Protein AF-A0A918DRU0-F1 (afdb_monomer)

pLDDT: mean 83.42, std 14.54, range [35.47, 97.31]

Solvent-accessible surface area (backbone atoms only — not comparable to full-atom values): 5566 Å² total; per-residue (Å²): 135,83,91,74,82,82,70,56,64,84,82,76,49,55,68,67,58,52,52,48,53,50,52,50,50,50,61,58,46,71,74,54,73,76,41,70,63,58,57,49,47,47,47,69,37,46,61,85,33,73,88,52,60,66,73,59,35,46,53,30,50,52,53,39,51,50,55,37,38,78,67,69,74,48,79,87,62,96,66,53,69,50,67,77,61,70,59,85,132

Foldseek 3Di:
DDPDDPDDCPRPADPVNVVVVVVVVVVVVVVDCPPVVLVVLCCVQQVVCVPPDLLSNLVSVLVSVVVCVVVVVDDADPDGSCVVSVHDD

Structure (mmCIF, N/CA/C/O backbone):
data_AF-A0A918DRU0-F1
#
_entry.id   AF-A0A918DRU0-F1
#
loop_
_atom_site.group_PDB
_atom_site.id
_atom_site.type_symbol
_atom_site.label_atom_id
_atom_site.label_alt_id
_atom_site.label_comp_id
_atom_site.label_asym_id
_atom_site.label_entity_id
_atom_site.label_seq_id
_atom_site.pdbx_PDB_ins_code
_atom_site.Cartn_x
_atom_site.Cartn_y
_atom_site.Cartn_z
_atom_site.occupancy
_atom_site.B_iso_or_equiv
_atom_site.auth_seq_id
_atom_site.auth_comp_id
_atom_site.auth_asym_id
_atom_site.auth_atom_id
_atom_site.pdbx_PDB_model_num
ATOM 1 N N . MET A 1 1 ? 40.666 16.603 -13.322 1.00 35.47 1 MET A N 1
ATOM 2 C CA . MET A 1 1 ? 39.621 16.362 -14.337 1.00 35.47 1 MET A CA 1
ATOM 3 C C . MET A 1 1 ? 39.407 14.863 -14.403 1.00 35.47 1 MET A C 1
ATOM 5 O O . MET A 1 1 ? 40.376 14.146 -14.610 1.00 35.47 1 MET A O 1
ATOM 9 N N . GLY A 1 2 ? 38.211 14.405 -14.027 1.00 48.81 2 GLY A N 1
ATOM 10 C CA . GLY A 1 2 ? 37.930 12.999 -13.734 1.00 48.81 2 GLY A CA 1
ATOM 11 C C . GLY A 1 2 ? 37.866 12.145 -14.994 1.00 48.81 2 GLY A C 1
ATOM 12 O O . GLY A 1 2 ? 37.177 12.489 -15.948 1.00 48.81 2 GLY A O 1
ATOM 13 N N . SER A 1 3 ? 38.576 11.025 -14.973 1.00 54.59 3 SER A N 1
ATOM 14 C CA . SER A 1 3 ? 38.568 9.969 -15.983 1.00 54.59 3 SER A CA 1
ATOM 15 C C . SER A 1 3 ? 37.264 9.161 -15.933 1.00 54.59 3 SER A C 1
ATOM 17 O O . SER A 1 3 ? 37.272 7.971 -15.627 1.00 54.59 3 SER A O 1
ATOM 19 N N . ALA A 1 4 ? 36.126 9.811 -16.167 1.00 63.12 4 ALA A N 1
ATOM 20 C CA . ALA A 1 4 ? 34.852 9.124 -16.333 1.00 63.12 4 ALA A CA 1
ATOM 21 C C . ALA A 1 4 ? 34.730 8.672 -17.794 1.00 63.12 4 ALA A C 1
ATOM 23 O O . ALA A 1 4 ? 34.522 9.489 -18.689 1.00 63.12 4 ALA A O 1
ATOM 24 N N . HIS A 1 5 ? 34.886 7.372 -18.033 1.00 57.06 5 HIS A N 1
ATOM 25 C CA . HIS A 1 5 ? 34.631 6.754 -19.329 1.00 57.06 5 HIS A CA 1
ATOM 26 C C . HIS A 1 5 ? 33.120 6.518 -19.446 1.00 57.06 5 HIS A C 1
ATOM 28 O O . HIS A 1 5 ? 32.592 5.543 -18.917 1.00 57.06 5 HIS A O 1
ATOM 34 N N . TRP A 1 6 ? 32.404 7.468 -20.046 1.00 60.75 6 TRP A N 1
ATOM 35 C CA . TRP A 1 6 ? 31.006 7.264 -20.419 1.00 60.75 6 TRP A CA 1
ATOM 36 C C . TRP A 1 6 ? 31.021 6.368 -21.645 1.00 60.75 6 TRP A C 1
ATOM 38 O O . TRP A 1 6 ? 31.257 6.833 -22.756 1.00 60.75 6 TRP A O 1
ATOM 48 N N . SER A 1 7 ? 30.877 5.069 -21.427 1.00 60.25 7 SER A N 1
ATOM 49 C CA . SER A 1 7 ? 30.798 4.122 -22.524 1.00 60.25 7 SER A CA 1
ATOM 50 C C . SER A 1 7 ? 29.561 4.392 -23.368 1.00 60.25 7 SER A C 1
ATOM 52 O O . SER A 1 7 ? 28.483 4.649 -22.823 1.00 60.25 7 SER A O 1
ATOM 54 N N . SER A 1 8 ? 29.703 4.305 -24.691 1.00 59.88 8 SER A N 1
ATOM 55 C CA . SER A 1 8 ? 28.529 4.290 -25.556 1.00 59.88 8 SER A CA 1
ATOM 56 C C . SER A 1 8 ? 27.721 3.028 -25.218 1.00 59.88 8 SER A C 1
ATOM 58 O O . SER A 1 8 ? 28.313 1.948 -25.164 1.00 59.88 8 SER A O 1
ATOM 60 N N . PRO A 1 9 ? 26.404 3.103 -24.942 1.00 59.00 9 PRO A N 1
ATOM 61 C CA . PRO A 1 9 ? 25.607 1.939 -24.531 1.00 59.00 9 PRO A CA 1
ATOM 62 C C . PRO A 1 9 ? 25.724 0.750 -25.495 1.00 59.00 9 PRO A C 1
ATOM 64 O O . PRO A 1 9 ? 25.683 -0.403 -25.073 1.00 59.00 9 PRO A O 1
ATOM 67 N N . GLU A 1 10 ? 25.938 1.059 -26.773 1.00 62.66 10 GLU A N 1
ATOM 68 C CA . GLU A 1 10 ? 26.134 0.123 -27.883 1.00 62.66 10 GLU A CA 1
ATOM 69 C C . GLU A 1 10 ? 27.440 -0.685 -27.767 1.00 62.66 10 GLU A C 1
ATOM 71 O O . GLU A 1 10 ? 27.537 -1.785 -28.299 1.00 62.66 10 GLU A O 1
ATOM 76 N N . GLU A 1 11 ? 28.438 -0.153 -27.055 1.00 65.44 11 GLU A N 1
ATOM 77 C CA . GLU A 1 11 ? 29.763 -0.756 -26.865 1.00 65.44 11 GLU A CA 1
ATOM 78 C C . GLU A 1 11 ? 29.867 -1.583 -25.572 1.00 65.44 11 GLU A C 1
ATOM 80 O O . GLU A 1 11 ? 30.834 -2.324 -25.401 1.00 65.44 11 GLU A O 1
ATOM 85 N N . VAL A 1 12 ? 28.902 -1.465 -24.647 1.00 65.69 12 VAL A N 1
ATOM 86 C CA . VAL A 1 12 ? 28.998 -2.059 -23.295 1.00 65.69 12 VAL A CA 1
ATOM 87 C C . VAL A 1 12 ? 27.861 -3.000 -22.937 1.00 65.69 12 VAL A C 1
ATOM 89 O O . VAL A 1 12 ? 28.063 -3.894 -22.113 1.00 65.69 12 VAL A O 1
ATOM 92 N N . VAL A 1 13 ? 26.685 -2.857 -23.549 1.00 65.62 13 VAL A N 1
ATOM 93 C CA . VAL A 1 13 ? 25.554 -3.739 -23.258 1.00 65.62 13 VAL A CA 1
ATOM 94 C C . VAL A 1 13 ? 25.135 -4.463 -24.525 1.00 65.62 13 VAL A C 1
ATOM 96 O O . VAL A 1 13 ? 24.553 -3.882 -25.437 1.00 65.62 13 VAL A O 1
ATOM 99 N N . ASP A 1 14 ? 25.425 -5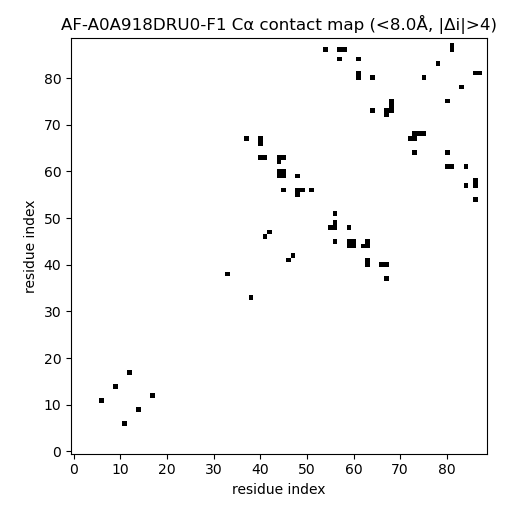.762 -24.550 1.00 82.06 14 ASP A N 1
ATOM 100 C CA . ASP A 1 14 ? 24.955 -6.670 -25.587 1.0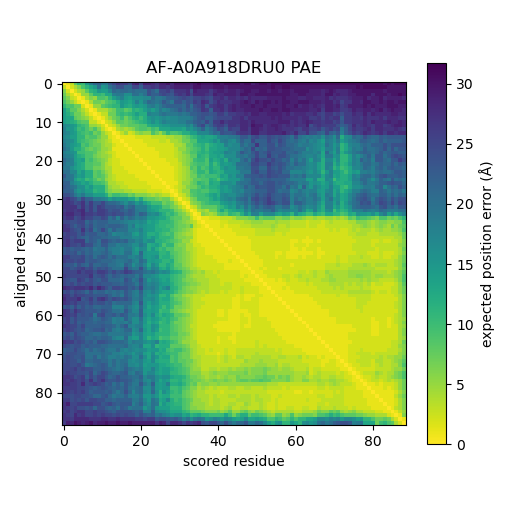0 82.06 14 ASP A CA 1
ATOM 101 C C . ASP A 1 14 ? 23.427 -6.562 -25.760 1.00 82.06 14 ASP A C 1
ATOM 103 O O . ASP A 1 14 ? 22.665 -6.509 -24.788 1.00 82.06 14 ASP A O 1
ATOM 107 N N . LYS A 1 15 ? 22.968 -6.503 -27.014 1.00 81.50 15 LYS A N 1
ATOM 108 C CA . LYS A 1 15 ? 21.555 -6.272 -27.343 1.00 81.50 15 LYS A CA 1
ATOM 109 C C . LYS A 1 15 ? 20.654 -7.381 -26.801 1.00 81.50 15 LYS A C 1
ATOM 111 O O . LYS A 1 15 ? 19.543 -7.091 -26.346 1.00 81.50 15 LYS A O 1
ATOM 116 N N . ASP A 1 16 ? 21.119 -8.626 -26.836 1.00 85.06 16 ASP A N 1
ATOM 117 C CA . ASP A 1 16 ? 20.351 -9.768 -26.346 1.00 85.06 16 ASP A CA 1
ATOM 118 C C . ASP A 1 16 ? 20.295 -9.765 -24.815 1.00 85.06 16 ASP A C 1
ATOM 120 O O . ASP A 1 16 ? 19.231 -10.011 -24.238 1.00 85.06 16 ASP A O 1
ATOM 124 N N . LEU A 1 17 ? 21.387 -9.368 -24.153 1.00 84.56 17 LEU A N 1
ATOM 125 C CA . LEU A 1 17 ? 21.416 -9.122 -22.711 1.00 84.56 17 LEU A CA 1
ATOM 126 C C . LEU A 1 17 ? 20.440 -8.008 -22.301 1.00 84.56 17 LEU A C 1
ATOM 128 O O . LEU A 1 17 ? 19.627 -8.210 -21.396 1.00 84.56 17 LEU A O 1
ATOM 132 N N . ALA A 1 18 ? 20.467 -6.859 -22.980 1.00 85.62 18 ALA A N 1
ATOM 133 C CA . ALA A 1 18 ? 19.543 -5.754 -22.718 1.00 85.62 18 ALA A CA 1
ATOM 134 C C . ALA A 1 18 ? 18.080 -6.190 -22.903 1.00 85.62 18 ALA A C 1
ATOM 136 O O . ALA A 1 18 ? 17.232 -5.934 -22.044 1.00 85.62 18 ALA A O 1
ATOM 137 N N . ALA A 1 19 ? 17.783 -6.909 -23.989 1.00 88.94 19 ALA A N 1
ATOM 138 C CA . ALA A 1 19 ? 16.452 -7.447 -24.246 1.00 88.94 19 ALA A CA 1
ATOM 139 C C . ALA A 1 19 ? 16.014 -8.460 -23.172 1.00 88.94 19 ALA A C 1
ATOM 141 O O . ALA A 1 19 ? 14.841 -8.484 -22.792 1.00 88.94 19 ALA A O 1
ATOM 142 N N . GLY A 1 20 ? 16.939 -9.277 -22.662 1.00 90.44 20 GLY A N 1
ATOM 143 C CA . GLY A 1 20 ? 16.696 -10.214 -21.567 1.00 90.44 20 GLY A CA 1
ATOM 144 C C . GLY A 1 20 ? 16.365 -9.514 -20.248 1.00 90.44 20 GLY A C 1
ATOM 145 O O . GLY A 1 20 ? 15.385 -9.877 -19.591 1.00 90.44 20 GLY A O 1
ATOM 146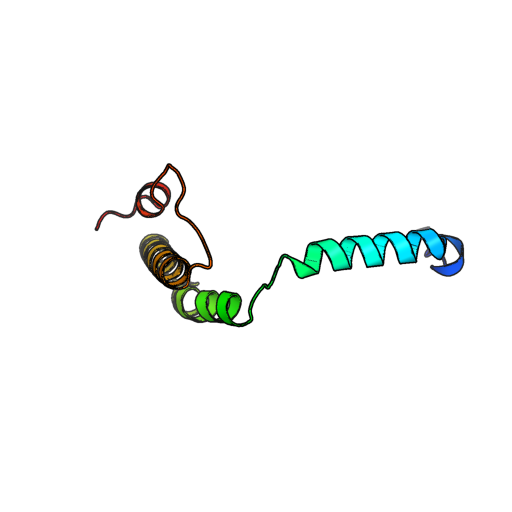 N N . ILE A 1 21 ? 17.120 -8.470 -19.890 1.00 89.81 21 ILE A N 1
ATOM 147 C CA . ILE A 1 21 ? 16.861 -7.646 -18.699 1.00 89.81 21 ILE A CA 1
ATOM 148 C C . ILE A 1 21 ? 15.480 -6.994 -18.798 1.00 89.81 21 ILE A C 1
ATOM 150 O O . ILE A 1 21 ? 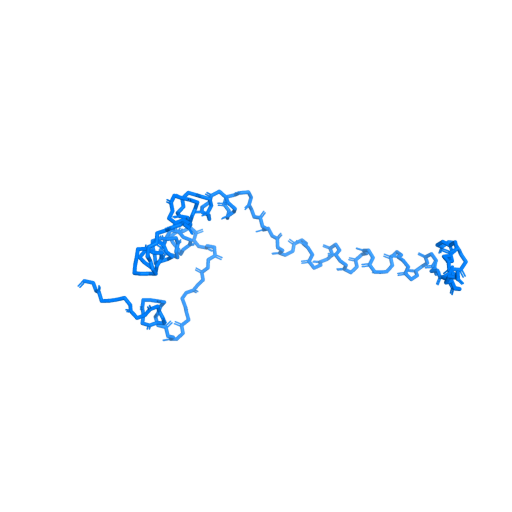14.691 -7.087 -17.859 1.00 89.81 21 ILE A O 1
ATOM 154 N N . LEU A 1 22 ? 15.152 -6.402 -19.950 1.00 89.88 22 LEU A N 1
ATOM 155 C CA . LEU A 1 22 ? 13.860 -5.752 -20.173 1.00 89.88 22 LEU A CA 1
ATOM 156 C C . LEU A 1 22 ? 12.687 -6.737 -20.090 1.00 89.88 22 LEU A C 1
ATOM 158 O O . LEU A 1 22 ? 11.699 -6.440 -19.424 1.00 89.88 22 LEU A O 1
ATOM 162 N N . ARG A 1 23 ? 12.795 -7.929 -20.695 1.00 91.75 23 ARG A N 1
ATOM 163 C CA . ARG A 1 23 ? 11.755 -8.970 -20.569 1.00 91.75 23 ARG A CA 1
ATOM 164 C C . ARG A 1 23 ? 11.589 -9.444 -19.134 1.00 91.75 23 ARG A C 1
ATOM 166 O O . ARG A 1 23 ? 10.469 -9.672 -18.692 1.00 91.75 23 ARG A O 1
ATOM 173 N N . THR A 1 24 ? 12.694 -9.602 -18.414 1.00 86.62 24 THR A N 1
ATOM 174 C CA . THR A 1 24 ? 12.663 -10.018 -17.011 1.00 86.62 24 THR A CA 1
ATOM 175 C C . THR A 1 24 ? 11.950 -8.959 -16.177 1.00 86.62 24 THR A C 1
ATOM 177 O O . THR A 1 24 ? 10.996 -9.277 -15.471 1.00 86.62 24 THR A O 1
ATOM 180 N N . ALA A 1 25 ? 12.334 -7.690 -16.329 1.00 83.19 25 ALA A N 1
ATOM 181 C CA . ALA A 1 25 ? 11.682 -6.568 -15.666 1.00 83.19 25 ALA A CA 1
ATOM 182 C C . ALA A 1 25 ? 10.182 -6.484 -15.993 1.00 83.19 25 ALA A C 1
ATOM 184 O O . ALA A 1 25 ? 9.391 -6.291 -15.079 1.00 83.19 25 ALA A O 1
ATOM 185 N N . ASP A 1 26 ? 9.786 -6.695 -17.251 1.00 84.44 26 ASP A N 1
ATOM 186 C CA . ASP A 1 26 ? 8.382 -6.733 -17.685 1.00 84.44 26 ASP A CA 1
ATOM 187 C C . ASP A 1 26 ? 7.593 -7.886 -17.031 1.00 84.44 26 ASP A C 1
ATOM 189 O O . ASP A 1 26 ? 6.494 -7.694 -16.517 1.00 84.44 26 ASP A O 1
ATOM 193 N N . ILE A 1 27 ? 8.165 -9.091 -16.950 1.00 84.88 27 ILE A N 1
ATOM 194 C CA . ILE A 1 27 ? 7.530 -10.223 -16.251 1.00 84.88 27 ILE A CA 1
ATOM 195 C C . ILE A 1 27 ? 7.305 -9.902 -14.765 1.00 84.88 27 ILE A C 1
ATOM 197 O O . ILE A 1 27 ? 6.245 -10.218 -14.218 1.00 84.88 27 ILE A O 1
ATOM 201 N N . PHE A 1 28 ? 8.284 -9.278 -14.108 1.00 75.88 28 PHE A N 1
ATOM 202 C CA . PHE A 1 28 ? 8.180 -8.923 -12.692 1.00 75.88 28 PHE A CA 1
ATOM 203 C C . PHE A 1 28 ? 7.270 -7.713 -12.446 1.00 75.88 28 PHE A C 1
ATOM 205 O O . PHE A 1 28 ? 6.545 -7.702 -11.450 1.00 75.88 28 PHE A O 1
ATOM 212 N N . SER A 1 29 ? 7.241 -6.734 -13.352 1.00 70.31 29 SER A N 1
ATOM 213 C CA . SER A 1 29 ? 6.388 -5.549 -13.230 1.00 70.31 29 SER A CA 1
ATOM 214 C C . SER A 1 29 ? 4.912 -5.873 -13.457 1.00 70.31 29 SER A C 1
ATOM 216 O O . SER A 1 29 ? 4.064 -5.317 -12.770 1.00 70.31 29 SER A O 1
ATOM 218 N N . ARG A 1 30 ? 4.585 -6.848 -14.316 1.00 66.94 30 ARG A N 1
ATOM 219 C CA . ARG A 1 30 ? 3.201 -7.311 -14.551 1.00 66.94 30 ARG A CA 1
ATOM 220 C C . ARG A 1 30 ? 2.499 -7.865 -13.309 1.00 66.94 30 ARG A C 1
ATOM 222 O O . ARG A 1 30 ? 1.274 -7.887 -13.269 1.00 66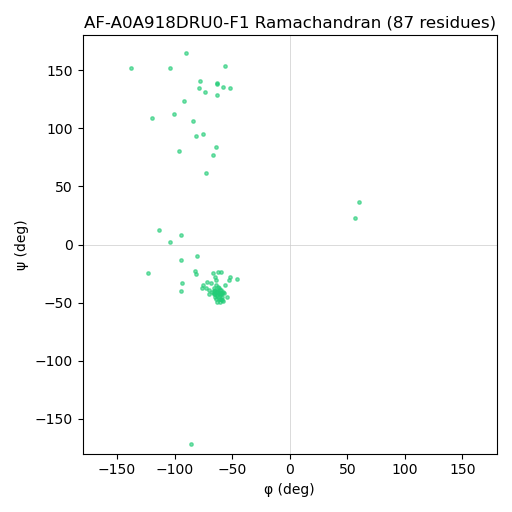.94 30 ARG A O 1
ATOM 229 N N . LYS A 1 31 ? 3.247 -8.336 -12.302 1.00 58.47 31 LYS A N 1
ATOM 230 C CA . LYS A 1 31 ? 2.674 -8.765 -11.011 1.00 58.47 31 LYS A CA 1
ATOM 231 C C . LYS A 1 31 ? 2.413 -7.602 -10.062 1.00 58.47 31 LYS A C 1
ATOM 233 O O . LYS A 1 31 ? 1.585 -7.730 -9.165 1.00 58.47 31 LYS A O 1
ATOM 238 N N . GLN A 1 32 ? 3.101 -6.483 -10.250 1.00 57.25 32 GLN A N 1
ATOM 239 C CA . GLN A 1 32 ? 2.872 -5.269 -9.491 1.00 57.25 32 GLN A CA 1
ATOM 240 C C . GLN A 1 32 ? 1.947 -4.377 -10.306 1.00 57.25 32 GLN A C 1
ATOM 242 O O . GLN A 1 32 ? 2.352 -3.393 -10.921 1.00 57.25 32 GLN A O 1
ATOM 247 N N . ASN A 1 33 ? 0.655 -4.688 -10.237 1.00 57.53 33 ASN A N 1
ATOM 248 C CA . ASN A 1 33 ? -0.317 -3.619 -10.337 1.00 57.53 33 ASN A CA 1
ATOM 249 C C . ASN A 1 33 ? -0.079 -2.732 -9.107 1.00 57.53 33 ASN A C 1
ATOM 251 O O . ASN A 1 33 ? -0.718 -2.896 -8.072 1.00 57.53 33 ASN A O 1
ATOM 255 N N . CYS A 1 34 ? 0.877 -1.804 -9.185 1.00 57.84 34 CYS A N 1
ATOM 256 C CA . CYS A 1 34 ? 0.767 -0.575 -8.421 1.00 57.84 34 CYS A CA 1
ATOM 257 C C . CYS A 1 34 ? -0.430 0.135 -9.046 1.00 57.84 34 CYS A C 1
ATOM 259 O O . CYS A 1 34 ? -0.285 0.963 -9.944 1.00 57.84 34 CYS A O 1
ATOM 261 N N . VAL A 1 35 ? -1.625 -0.349 -8.691 1.00 68.50 35 VAL A N 1
ATOM 262 C CA . VAL A 1 35 ? -2.875 0.178 -9.203 1.00 68.50 35 VAL A CA 1
ATOM 263 C C . VAL A 1 35 ? -2.846 1.642 -8.808 1.00 68.50 35 VAL A C 1
ATOM 265 O O . VAL A 1 35 ? -2.474 1.971 -7.680 1.00 68.50 35 VAL A O 1
ATOM 268 N N . GLU A 1 36 ? -3.217 2.530 -9.716 1.00 80.31 36 GLU A N 1
ATOM 269 C CA . GLU A 1 36 ? -3.380 3.955 -9.423 1.00 80.31 36 GLU A CA 1
ATOM 270 C C . GLU A 1 36 ? -4.166 4.183 -8.112 1.00 80.31 36 GLU A C 1
ATOM 272 O O . GLU A 1 36 ? -3.888 5.106 -7.346 1.00 80.31 36 GLU A O 1
ATOM 277 N N . GLU A 1 37 ? -5.066 3.254 -7.783 1.00 83.88 37 GLU A N 1
ATOM 278 C CA . GLU A 1 37 ? -5.796 3.158 -6.521 1.00 83.88 37 GLU A CA 1
ATOM 279 C C . GLU A 1 37 ? -4.905 2.997 -5.274 1.00 83.88 37 GLU A C 1
ATOM 281 O O . GLU A 1 37 ? -5.185 3.639 -4.267 1.00 83.88 37 GLU A O 1
ATOM 286 N N . HIS A 1 38 ? -3.812 2.225 -5.305 1.00 86.50 38 HIS A N 1
ATOM 287 C CA . HIS A 1 38 ? -2.890 2.081 -4.165 1.00 86.50 38 HIS A CA 1
ATOM 288 C C . HIS A 1 38 ? -2.213 3.415 -3.835 1.00 86.50 38 HIS A C 1
ATOM 290 O O . HIS A 1 38 ? -2.170 3.835 -2.676 1.00 86.50 38 HIS A O 1
ATOM 296 N N . ILE A 1 39 ? -1.708 4.099 -4.867 1.00 89.31 39 ILE A N 1
ATOM 297 C CA . ILE A 1 39 ? -1.090 5.422 -4.726 1.00 89.31 39 ILE A CA 1
ATOM 298 C C . ILE A 1 39 ? -2.142 6.434 -4.266 1.00 89.31 39 ILE A C 1
ATOM 300 O O . ILE A 1 39 ? -1.880 7.222 -3.359 1.00 89.31 39 ILE A O 1
ATOM 304 N N . SER A 1 40 ? -3.349 6.381 -4.831 1.00 92.44 40 SER A N 1
ATOM 305 C CA . SER A 1 40 ? -4.460 7.256 -4.440 1.00 92.44 40 SER A CA 1
ATOM 306 C C . SER A 1 40 ? -4.848 7.068 -2.974 1.00 92.44 40 SER A C 1
ATOM 308 O O . SER A 1 40 ? -5.052 8.053 -2.267 1.00 92.44 40 SER A O 1
ATOM 310 N N . LEU A 1 41 ? -4.889 5.826 -2.484 1.00 94.00 41 LEU A N 1
ATOM 311 C CA . LEU A 1 41 ? -5.149 5.515 -1.077 1.00 94.00 41 LEU A CA 1
ATOM 312 C C . LEU A 1 41 ? -4.031 6.019 -0.167 1.00 94.00 41 LEU A C 1
ATOM 314 O O . LEU A 1 41 ? -4.308 6.590 0.888 1.00 94.00 41 LEU A O 1
ATOM 318 N N . TRP A 1 42 ? -2.773 5.862 -0.578 1.00 94.44 42 TRP A N 1
ATOM 319 C CA . TRP A 1 42 ? -1.647 6.415 0.169 1.00 94.44 42 TRP A CA 1
ATOM 320 C C . TRP A 1 42 ? -1.734 7.940 0.256 1.00 94.44 42 TRP A C 1
ATOM 322 O O . TRP A 1 42 ? -1.625 8.506 1.340 1.00 94.44 42 TRP A O 1
ATOM 332 N N . ILE A 1 43 ? -1.998 8.616 -0.865 1.00 95.56 43 ILE A N 1
ATOM 333 C CA . ILE A 1 43 ? -2.181 10.070 -0.906 1.00 95.56 43 ILE A CA 1
ATOM 334 C C . ILE A 1 43 ? -3.353 10.487 -0.009 1.00 95.56 43 ILE A C 1
ATOM 336 O O . ILE A 1 43 ? -3.191 11.402 0.795 1.00 95.56 43 ILE A O 1
ATOM 340 N N . LYS A 1 44 ? -4.498 9.800 -0.095 1.00 96.75 44 LYS A N 1
ATOM 341 C CA . LYS A 1 44 ? -5.706 10.075 0.700 1.00 96.75 44 LYS A CA 1
ATOM 342 C C . LYS A 1 44 ? -5.423 10.086 2.205 1.00 96.75 44 LYS A 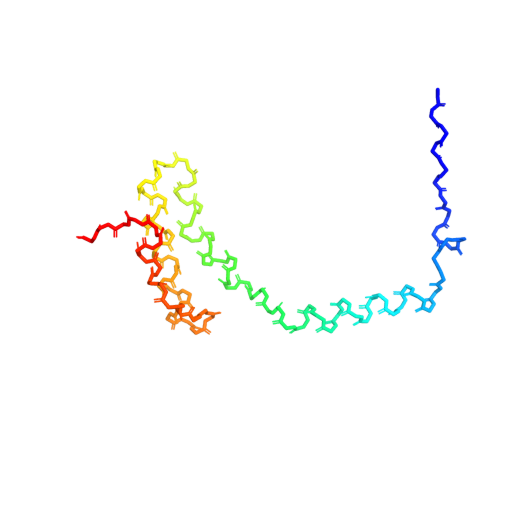C 1
ATOM 344 O O . LYS A 1 44 ? -5.891 10.989 2.894 1.00 96.75 44 LYS A O 1
ATOM 349 N N . HIS A 1 45 ? -4.672 9.105 2.706 1.00 97.12 45 HIS A N 1
ATOM 350 C CA . HIS A 1 45 ? -4.450 8.931 4.147 1.00 97.12 45 HIS A CA 1
ATOM 351 C C . HIS A 1 45 ? -3.176 9.602 4.661 1.00 97.12 45 HIS A C 1
ATOM 353 O O . HIS A 1 45 ? -3.200 10.213 5.726 1.00 97.12 45 HIS A O 1
ATOM 359 N N . MET A 1 46 ? -2.073 9.534 3.911 1.00 96.94 46 MET A N 1
ATOM 360 C CA . MET A 1 46 ? -0.751 9.955 4.391 1.00 96.94 46 MET A CA 1
ATOM 361 C C . MET A 1 46 ? -0.403 11.403 4.048 1.00 96.94 46 MET A C 1
ATOM 363 O O . MET A 1 46 ? 0.268 12.072 4.837 1.00 96.94 46 MET A O 1
ATOM 367 N N . LEU A 1 47 ? -0.865 11.932 2.907 1.00 95.88 47 LEU A N 1
ATOM 368 C CA . LEU A 1 47 ? -0.553 13.313 2.521 1.00 95.88 47 LEU A CA 1
ATOM 369 C C . LEU A 1 47 ? -1.076 14.356 3.532 1.00 95.88 47 LEU A C 1
ATOM 371 O O . LEU A 1 47 ? -0.316 15.280 3.840 1.00 95.88 47 LEU A O 1
ATOM 375 N N . PRO A 1 48 ? -2.298 14.231 4.096 1.00 97.31 48 PRO A N 1
ATOM 376 C CA . PRO A 1 48 ? -2.810 15.189 5.079 1.00 97.31 48 PRO A CA 1
ATOM 377 C C . PRO A 1 48 ? -2.017 15.210 6.392 1.00 97.31 48 PRO A C 1
ATOM 379 O O . PRO A 1 48 ? -1.953 16.241 7.060 1.00 97.31 48 PRO A O 1
ATOM 382 N N . VAL A 1 49 ? -1.394 14.085 6.761 1.00 97.12 49 VAL A N 1
ATOM 383 C CA . VAL A 1 49 ? -0.722 13.910 8.059 1.00 97.12 49 VAL A CA 1
ATOM 384 C C . VAL A 1 49 ? 0.804 13.977 7.988 1.00 97.12 49 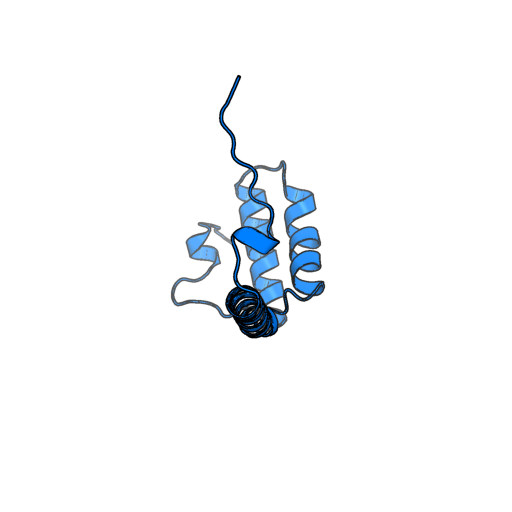VAL A C 1
ATOM 386 O O . VAL A 1 49 ? 1.456 13.848 9.019 1.00 97.12 49 VAL A O 1
ATOM 389 N N . LYS A 1 50 ? 1.399 14.225 6.812 1.00 93.25 50 LYS A N 1
ATOM 390 C CA . LYS A 1 50 ? 2.861 14.156 6.589 1.00 93.25 50 LYS A CA 1
ATOM 391 C C . LYS A 1 50 ? 3.727 14.964 7.569 1.00 93.25 50 LYS A C 1
ATOM 393 O O . LYS A 1 50 ? 4.874 14.609 7.802 1.00 93.25 50 LYS A O 1
ATOM 398 N N . ASN A 1 51 ? 3.182 16.048 8.126 1.00 95.56 51 ASN A N 1
ATOM 399 C CA . ASN A 1 51 ? 3.873 16.949 9.056 1.00 95.56 51 ASN A CA 1
ATOM 400 C C . ASN A 1 51 ? 3.275 16.907 10.475 1.00 95.56 51 ASN A C 1
ATOM 402 O O . ASN A 1 51 ? 3.537 17.797 11.280 1.00 95.56 51 ASN A O 1
ATOM 406 N N . GLN A 1 52 ? 2.421 15.924 10.766 1.00 96.50 52 GLN A N 1
ATOM 407 C CA . GLN A 1 52 ? 1.770 15.760 12.066 1.00 96.50 52 GLN A CA 1
ATOM 408 C C . GLN A 1 52 ? 2.615 14.887 13.006 1.00 96.50 52 GLN A C 1
ATOM 410 O O . GLN A 1 52 ? 3.514 14.187 12.536 1.00 96.50 52 GLN A O 1
ATOM 415 N N . PRO A 1 53 ? 2.338 14.888 14.323 1.00 96.25 53 PRO A N 1
ATOM 416 C CA . PRO A 1 53 ? 2.998 13.993 15.269 1.00 96.25 53 PRO A CA 1
ATOM 417 C C . PRO A 1 53 ? 2.846 12.515 14.893 1.00 96.25 53 PRO A C 1
ATOM 419 O O . PRO A 1 53 ? 1.850 12.115 14.287 1.00 96.25 53 PRO A O 1
ATOM 422 N N . GLN A 1 54 ? 3.806 11.689 15.316 1.00 91.94 54 GLN A N 1
ATOM 423 C CA . GLN A 1 54 ? 3.848 10.261 14.986 1.00 91.94 54 GLN A CA 1
ATOM 424 C C . GLN A 1 54 ? 2.575 9.505 15.391 1.00 91.94 54 GLN A C 1
AT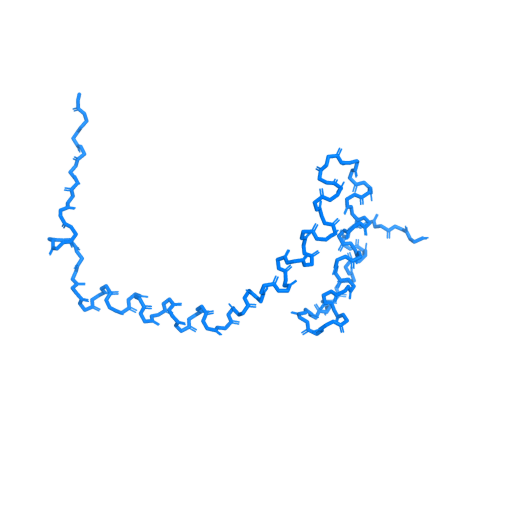OM 426 O O . GLN A 1 54 ? 2.130 8.637 14.652 1.00 91.94 54 GLN A O 1
ATOM 431 N N . SER A 1 55 ? 1.932 9.869 16.504 1.00 92.88 55 SER A N 1
ATOM 432 C CA . SER A 1 55 ? 0.652 9.273 16.913 1.00 92.88 55 SER A CA 1
ATOM 433 C C . SER A 1 55 ? -0.451 9.461 15.862 1.00 92.88 55 SER A C 1
ATOM 435 O O . SER A 1 55 ? -1.172 8.520 15.538 1.00 92.88 55 SER A O 1
ATOM 437 N N . ILE A 1 56 ? -0.538 10.654 15.266 1.00 94.19 56 ILE A N 1
ATOM 438 C CA . ILE A 1 56 ? -1.500 10.971 14.202 1.00 94.19 56 ILE A CA 1
ATOM 439 C C . ILE A 1 56 ? -1.138 10.236 12.907 1.00 94.19 56 ILE A C 1
ATOM 441 O O . ILE A 1 56 ? -2.019 9.727 12.215 1.00 94.19 56 ILE A O 1
ATOM 445 N N . GLN A 1 57 ? 0.156 10.141 12.592 1.00 94.62 57 GLN A N 1
ATOM 446 C CA . GLN A 1 57 ? 0.630 9.401 11.421 1.00 94.62 57 GLN A CA 1
ATOM 447 C C . GLN A 1 57 ? 0.356 7.897 11.543 1.00 94.62 57 GLN A C 1
ATOM 449 O O . GLN A 1 57 ? -0.115 7.289 10.585 1.00 94.62 57 GLN A O 1
ATOM 454 N N . ASN A 1 58 ? 0.581 7.303 12.718 1.00 94.88 58 ASN A N 1
ATOM 455 C CA . ASN A 1 58 ? 0.311 5.888 12.970 1.00 94.88 58 ASN A CA 1
ATOM 456 C C . ASN A 1 58 ? -1.191 5.584 12.871 1.00 94.88 58 ASN A C 1
ATOM 458 O O . ASN A 1 58 ? -1.577 4.580 12.276 1.00 94.88 58 ASN A O 1
ATOM 462 N N . GLN A 1 59 ? -2.054 6.476 13.364 1.00 95.06 59 GLN A N 1
ATOM 463 C CA . GLN A 1 59 ? -3.498 6.318 13.190 1.00 95.06 59 GLN A CA 1
ATOM 464 C C . GLN A 1 59 ? -3.912 6.372 11.709 1.00 95.06 59 GLN A C 1
ATOM 466 O O . GLN A 1 59 ? -4.747 5.581 11.267 1.00 95.06 59 GLN A O 1
ATOM 471 N N . ALA A 1 60 ? -3.324 7.279 10.926 1.00 96.00 60 ALA A N 1
ATOM 472 C CA . ALA A 1 60 ? -3.574 7.362 9.488 1.00 96.00 60 ALA A CA 1
ATOM 473 C C . ALA A 1 60 ? -3.061 6.126 8.732 1.00 96.00 60 ALA A C 1
ATOM 475 O O . ALA A 1 60 ? -3.764 5.614 7.863 1.00 96.00 60 ALA A O 1
ATOM 476 N N . LEU A 1 61 ? -1.889 5.599 9.104 1.00 95.81 61 LEU A N 1
ATOM 477 C CA . LEU A 1 61 ? -1.354 4.338 8.582 1.00 95.81 61 LEU A CA 1
ATOM 478 C C . LEU A 1 61 ? -2.295 3.166 8.867 1.00 95.81 61 LEU A C 1
ATOM 480 O O . LEU A 1 61 ? -2.543 2.353 7.979 1.00 95.81 61 LEU A O 1
ATOM 484 N N . LEU A 1 62 ? -2.856 3.091 10.077 1.00 96.12 62 LEU A N 1
ATOM 485 C CA . LEU A 1 62 ? -3.831 2.060 10.428 1.00 96.12 62 LEU A CA 1
ATOM 486 C C . LEU A 1 62 ? -5.105 2.171 9.576 1.00 96.12 62 LEU A C 1
ATOM 488 O O . LEU A 1 62 ? -5.631 1.157 9.119 1.00 96.12 62 LEU A O 1
ATOM 492 N N . ASN A 1 63 ? -5.589 3.389 9.325 1.00 95.88 63 ASN A N 1
ATOM 493 C CA . ASN A 1 63 ? -6.753 3.622 8.467 1.00 95.88 63 ASN A CA 1
ATOM 494 C C . ASN A 1 63 ? -6.471 3.270 6.997 1.00 95.88 63 ASN A C 1
ATOM 496 O O . ASN A 1 63 ? -7.305 2.634 6.355 1.00 95.88 63 ASN A O 1
ATOM 500 N N . TRP A 1 64 ? -5.287 3.620 6.488 1.00 96.19 64 TRP A N 1
ATOM 501 C CA . TRP A 1 64 ? -4.825 3.207 5.163 1.00 96.19 64 TRP A CA 1
ATOM 502 C C . TRP A 1 64 ? -4.775 1.682 5.037 1.00 96.19 64 TRP A C 1
ATOM 504 O O . TRP A 1 64 ? -5.317 1.132 4.082 1.00 96.19 64 TRP A O 1
ATOM 514 N N . PHE A 1 65 ? -4.187 0.995 6.019 1.00 94.88 65 PHE A N 1
ATOM 515 C CA . PHE A 1 65 ? -4.090 -0.464 6.024 1.00 94.88 65 PHE A CA 1
ATOM 516 C C . PHE A 1 65 ? -5.468 -1.130 6.020 1.00 94.88 65 PHE A C 1
ATOM 518 O O . PHE A 1 65 ? -5.691 -2.068 5.259 1.00 94.88 65 PHE A O 1
ATOM 525 N N . ARG A 1 66 ? -6.413 -0.622 6.823 1.00 94.94 66 ARG A N 1
ATOM 526 C CA . ARG A 1 66 ? -7.801 -1.110 6.832 1.00 94.94 66 ARG A CA 1
ATOM 527 C C . ARG A 1 66 ? -8.446 -0.986 5.454 1.00 94.94 66 ARG A C 1
ATOM 529 O O . ARG A 1 66 ? -8.959 -1.973 4.951 1.00 94.94 66 ARG A O 1
ATOM 536 N N . GLU A 1 67 ? -8.341 0.173 4.808 1.00 95.06 67 GLU A N 1
ATOM 537 C CA . GLU A 1 67 ? -8.944 0.374 3.483 1.00 95.06 67 GLU A CA 1
ATOM 538 C C . GLU A 1 67 ? -8.251 -0.448 2.380 1.00 95.06 67 GLU A C 1
ATOM 540 O O . GLU A 1 67 ? -8.910 -0.925 1.460 1.00 95.06 67 GLU A O 1
ATOM 545 N N . MET A 1 68 ? -6.935 -0.667 2.479 1.00 92.88 68 MET A N 1
ATOM 546 C CA . MET A 1 68 ? -6.204 -1.577 1.585 1.00 92.88 68 MET A CA 1
ATOM 547 C C . MET A 1 68 ? -6.639 -3.038 1.774 1.00 92.88 68 MET A C 1
ATOM 549 O O . MET A 1 68 ? -6.727 -3.778 0.795 1.00 92.88 68 MET A O 1
ATOM 553 N N . LYS A 1 69 ? -6.917 -3.452 3.016 1.00 93.06 69 LYS A N 1
ATOM 554 C CA . LYS A 1 69 ? -7.424 -4.790 3.345 1.00 93.06 69 LYS A CA 1
ATOM 555 C C . LYS A 1 69 ? -8.870 -4.973 2.877 1.00 93.06 69 LYS A C 1
ATOM 557 O O . LYS A 1 69 ? -9.172 -5.996 2.281 1.00 93.06 69 LYS A O 1
ATOM 562 N N . ASP A 1 70 ? -9.731 -3.974 3.072 1.00 93.62 70 ASP A N 1
ATOM 563 C CA . ASP A 1 70 ? -11.134 -3.991 2.620 1.00 93.62 70 ASP A CA 1
ATOM 564 C C . ASP A 1 70 ? -11.265 -4.081 1.090 1.00 93.62 70 ASP A C 1
ATOM 566 O O . ASP A 1 70 ? -12.287 -4.524 0.571 1.00 93.62 70 ASP A O 1
ATOM 570 N N . LYS A 1 71 ? -10.229 -3.650 0.361 1.00 90.06 71 LYS A N 1
ATOM 571 C CA . LYS A 1 71 ? -10.120 -3.745 -1.101 1.00 90.06 71 LYS A CA 1
ATOM 572 C C . LYS A 1 71 ? -9.369 -4.994 -1.581 1.00 90.06 71 LYS A C 1
ATOM 574 O O . LYS A 1 71 ? -9.068 -5.088 -2.767 1.00 90.06 71 LYS A O 1
ATOM 579 N N . ASP A 1 72 ? -9.044 -5.919 -0.677 1.00 89.62 72 ASP A N 1
ATOM 580 C CA . ASP A 1 72 ? -8.294 -7.154 -0.947 1.00 89.62 72 ASP A CA 1
ATOM 581 C C . ASP A 1 72 ? -6.908 -6.930 -1.593 1.00 89.62 72 ASP A C 1
ATOM 583 O O . ASP A 1 72 ? -6.343 -7.824 -2.226 1.00 89.62 72 ASP A O 1
ATOM 587 N N . TYR A 1 73 ? -6.313 -5.743 -1.427 1.00 87.00 73 TYR A N 1
ATOM 588 C CA . TYR A 1 73 ? -4.981 -5.442 -1.967 1.00 87.00 73 TYR A CA 1
ATOM 589 C C . TYR A 1 73 ? -3.846 -5.970 -1.094 1.00 87.00 73 TYR A C 1
ATOM 591 O O . TYR A 1 73 ? -2.732 -6.180 -1.578 1.00 87.00 73 TYR A O 1
ATOM 599 N N . ILE A 1 74 ? -4.109 -6.147 0.200 1.00 89.50 74 ILE A N 1
ATOM 600 C CA . ILE A 1 74 ? -3.155 -6.677 1.169 1.00 89.50 74 ILE A CA 1
ATOM 601 C C . ILE A 1 74 ? -3.844 -7.669 2.096 1.00 89.50 74 ILE A C 1
ATOM 603 O O . ILE A 1 74 ? -5.029 -7.554 2.400 1.00 89.50 74 ILE A O 1
ATOM 607 N N . THR A 1 75 ? -3.064 -8.616 2.598 1.00 90.62 75 THR A N 1
ATOM 608 C CA . THR A 1 75 ? -3.483 -9.542 3.646 1.00 90.62 75 THR A CA 1
ATOM 609 C C . THR A 1 75 ? -2.864 -9.138 4.972 1.00 90.62 75 THR A C 1
ATOM 611 O O . THR A 1 75 ? -1.768 -8.579 5.022 1.00 90.62 75 THR A O 1
ATOM 614 N N . GLU A 1 76 ? -3.547 -9.459 6.063 1.00 92.31 76 GLU A N 1
ATOM 615 C CA . GLU A 1 76 ? -2.968 -9.306 7.392 1.00 92.31 76 GLU A CA 1
ATOM 616 C C . GLU A 1 76 ? -1.998 -10.457 7.688 1.00 92.31 76 GLU A C 1
ATOM 618 O O . GLU A 1 76 ? -2.234 -11.595 7.280 1.00 92.31 76 GLU A O 1
ATOM 623 N N . GLY A 1 77 ? -0.878 -10.135 8.337 1.00 89.25 77 GLY A N 1
ATOM 624 C CA . GLY A 1 77 ? 0.106 -11.120 8.780 1.00 89.25 77 GLY A CA 1
ATOM 625 C C . GLY A 1 77 ? -0.246 -11.718 10.143 1.00 89.25 77 GLY A C 1
ATOM 626 O O . GLY A 1 77 ? -1.310 -11.457 10.697 1.00 89.25 77 GLY A O 1
ATOM 627 N N . GLU A 1 78 ? 0.677 -12.500 10.708 1.00 91.62 78 GLU A N 1
ATOM 628 C CA . GLU A 1 78 ? 0.509 -13.095 12.046 1.00 91.62 78 GLU A CA 1
ATOM 629 C C . GLU A 1 78 ? 0.443 -12.039 13.159 1.00 91.62 78 GLU A C 1
ATOM 631 O O . GLU A 1 78 ? -0.285 -12.199 14.136 1.00 91.62 78 GLU A O 1
ATOM 636 N N . ILE A 1 79 ? 1.193 -10.947 12.999 1.00 91.12 79 ILE A N 1
ATOM 637 C CA . ILE A 1 79 ? 1.161 -9.796 13.900 1.00 91.12 79 ILE A CA 1
ATOM 638 C C . ILE A 1 79 ? 0.129 -8.812 13.354 1.00 91.12 79 ILE A C 1
ATOM 640 O O . ILE A 1 79 ? 0.247 -8.366 12.208 1.00 91.12 79 ILE A O 1
ATOM 644 N N . ALA A 1 80 ? -0.862 -8.453 14.173 1.00 93.12 80 ALA A N 1
ATOM 645 C CA . ALA A 1 80 ? -1.870 -7.487 13.763 1.00 93.12 80 ALA A CA 1
ATOM 646 C C . ALA A 1 80 ? -1.218 -6.125 13.503 1.00 93.12 80 ALA A C 1
ATOM 648 O O . ALA A 1 80 ? -0.375 -5.656 14.273 1.00 93.12 80 ALA A O 1
ATOM 649 N N . PHE A 1 81 ? -1.635 -5.451 12.433 1.00 93.19 81 PHE A N 1
ATOM 650 C CA . PHE A 1 81 ? -0.962 -4.221 12.007 1.00 93.19 81 PHE A CA 1
ATOM 651 C C . PHE A 1 81 ? -1.067 -3.093 13.047 1.00 93.19 81 PHE A C 1
ATOM 653 O O . PHE A 1 81 ? -0.152 -2.290 13.207 1.00 93.19 81 PHE A O 1
ATOM 660 N N . LYS A 1 82 ? -2.159 -3.074 13.820 1.00 92.25 82 LYS A N 1
ATOM 661 C CA . LYS A 1 82 ? -2.340 -2.164 14.963 1.00 92.25 82 LYS A CA 1
ATOM 662 C C . LYS A 1 82 ? -1.274 -2.356 16.054 1.00 92.25 82 LYS A C 1
ATOM 664 O O . LYS A 1 82 ? -0.784 -1.368 16.594 1.00 92.25 82 LYS A O 1
ATOM 669 N N . ASP A 1 83 ? -0.888 -3.606 16.321 1.00 92.44 83 ASP A N 1
ATOM 670 C CA . ASP A 1 83 ? 0.055 -3.964 17.382 1.00 92.44 83 ASP A CA 1
ATOM 671 C C . ASP A 1 83 ? 1.476 -3.615 16.930 1.00 92.44 83 ASP A C 1
ATOM 673 O O . ASP A 1 83 ? 2.264 -3.076 17.702 1.00 92.44 83 ASP A O 1
ATOM 677 N N . PHE A 1 84 ? 1.774 -3.820 15.640 1.00 90.94 84 PHE A N 1
ATOM 678 C CA . PHE A 1 84 ? 3.013 -3.355 15.014 1.00 90.94 84 PHE A CA 1
ATOM 679 C C . PHE A 1 84 ? 3.196 -1.833 15.131 1.00 90.94 84 PHE A C 1
ATOM 681 O O . PHE A 1 84 ? 4.301 -1.360 15.390 1.00 90.94 84 PHE A O 1
ATOM 688 N N . LEU A 1 85 ? 2.121 -1.060 14.955 1.00 90.88 85 LEU A N 1
ATOM 689 C CA . LEU A 1 85 ? 2.165 0.401 15.057 1.00 90.88 85 LEU A CA 1
ATOM 690 C C . LEU A 1 85 ? 2.129 0.925 16.505 1.00 90.88 85 LEU A C 1
ATOM 692 O O . LEU A 1 85 ? 2.328 2.127 16.705 1.00 90.88 85 LEU A O 1
ATOM 696 N N . GLY A 1 86 ? 1.859 0.065 17.494 1.00 87.12 86 GLY A N 1
ATOM 697 C CA . GLY A 1 86 ? 1.703 0.458 18.896 1.00 87.12 86 GLY A CA 1
ATOM 698 C C . GLY A 1 86 ? 0.559 1.452 19.116 1.00 87.12 86 GLY A C 1
ATOM 699 O O . GLY A 1 86 ? 0.712 2.396 19.890 1.00 87.12 86 GLY A O 1
ATOM 700 N N . VAL A 1 87 ? -0.546 1.300 18.377 1.00 81.00 87 VAL A N 1
ATOM 701 C CA . VAL A 1 87 ? -1.712 2.192 18.472 1.00 81.00 87 VAL A CA 1
ATOM 702 C C . VAL A 1 87 ? -2.784 1.519 19.321 1.00 81.00 87 VAL A C 1
ATOM 704 O O . VAL A 1 87 ? -3.383 0.532 18.891 1.00 81.00 87 VAL A O 1
ATOM 707 N N . ASP A 1 88 ? -3.040 2.072 20.504 1.00 68.69 88 ASP A N 1
ATOM 708 C CA . ASP A 1 88 ? -4.186 1.695 21.334 1.00 68.69 88 ASP A CA 1
ATOM 709 C C . ASP A 1 88 ? -5.463 2.366 20.790 1.00 68.69 88 ASP A C 1
ATOM 711 O O . ASP A 1 88 ? -5.440 3.542 20.420 1.00 68.69 88 ASP A O 1
ATOM 715 N N . VAL A 1 89 ? -6.557 1.598 20.688 1.00 56.28 89 VAL A N 1
ATOM 716 C CA . VAL A 1 89 ? -7.878 2.059 20.201 1.00 56.28 89 VAL A CA 1
ATOM 717 C C . VAL A 1 89 ? -8.607 2.857 21.274 1.00 56.28 89 VAL A C 1
ATOM 719 O O . VAL A 1 89 ? -8.664 2.358 22.419 1.00 56.28 89 VAL A O 1
#

Sequence (89 aa):
MGSAHWSSPEEVVDKDLAAGILRTADIFSRKQNCVEEHISLWIKHMLPVKNQPQSIQNQALLNWFREMKDKDYITEGEIAFKDFLGVDV

Secondary structure (DSSP, 8-stat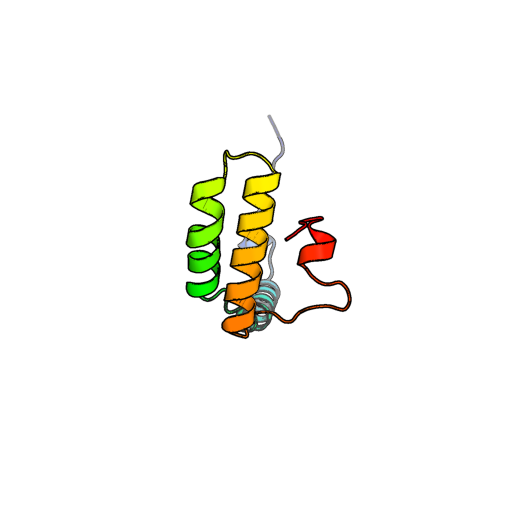e):
--------HHHHS-HHHHHHHHHHHHHHHTT----HHHHHHHHHHHTTTTTS-HHHHHHHHHHHHHHHHHTTSS---SS-HHHHTT---

Organism: NCBI:txid518897

Radius of gyration: 21.09 Å; Cα contacts (8 Å, |Δi|>4): 42; chains: 1; bounding box: 51×30×49 Å

Mean predicted aligned error: 12.36 Å

Nearest PDB structures (foldseek):
  7x06-assembly1_B  TM=2.918E-01  e=4.758E+00  Phytophthora sojae strain P6497